Protein AF-A0A6F8XJU5-F1 (afdb_monomer_lite)

pLDDT: mean 92.65, std 9.68, range [49.44, 98.75]

InterPro domains:
  IPR029032 AhpD-like [SSF69118] (33-139)

Foldseek 3Di:
DPDPVVVDDDDQQPCLVVFDFFQQDPLLVVQVVDPSSSSVNRRLLVQLVVLCVVQADPVLVVLLLVVLVPDDLDAPDPDCVVQVVSLVPPDPLRSLLSSLLNCLQHPVVPDDPVSVVSSVVSVDDPSSSVSSSSNSNVSNVSSVSSVPDDD

Secondary structure (DSSP, 8-state):
---GGGSS-PPTTTTGGGS---PPPGGGGGGTT-HHHHHHHHHHHHHHHHHHHHHS-HHHHHHHHHHHHH-SS----S-SHHHHHHHTTS-GGGHHHHHHHHHHHH-GGG--HHHHHHHHHTT--HHHHHHHHHHHHHHHHHHHHGGGS--

Structure (mmCIF, N/CA/C/O backbone):
data_AF-A0A6F8XJU5-F1
#
_entry.id   AF-A0A6F8XJU5-F1
#
loop_
_atom_site.group_PDB
_atom_site.id
_atom_site.type_symbol
_atom_site.label_atom_id
_atom_site.label_alt_id
_atom_site.label_comp_id
_atom_site.label_asym_id
_atom_site.label_entity_id
_atom_site.label_seq_id
_atom_site.pdbx_PDB_ins_code
_atom_site.Cartn_x
_atom_site.Cartn_y
_atom_site.Cartn_z
_atom_site.occupancy
_atom_site.B_iso_or_equiv
_atom_site.auth_seq_id
_atom_site.auth_comp_id
_atom_site.auth_asym_id
_atom_site.auth_atom_id
_atom_site.pdbx_PDB_model_num
ATOM 1 N N . MET A 1 1 ? 14.900 32.629 -15.079 1.00 49.44 1 MET A N 1
ATOM 2 C CA . MET A 1 1 ? 15.929 31.837 -15.787 1.00 49.44 1 MET A CA 1
ATOM 3 C C . MET A 1 1 ? 15.721 30.374 -15.425 1.00 49.44 1 MET A C 1
ATOM 5 O O . MET A 1 1 ? 15.699 30.071 -14.241 1.00 49.44 1 MET A O 1
ATOM 9 N N . LEU A 1 2 ? 15.490 29.490 -16.398 1.00 53.38 2 LEU A N 1
ATOM 10 C CA . LEU A 1 2 ? 15.387 28.044 -16.153 1.00 53.38 2 LEU A CA 1
ATOM 11 C C . LEU A 1 2 ? 16.784 27.514 -15.777 1.00 53.38 2 LEU A C 1
ATOM 13 O O . LEU A 1 2 ? 17.733 27.713 -16.534 1.00 53.38 2 LEU A O 1
ATOM 17 N N . SER A 1 3 ? 16.906 26.925 -14.582 1.00 62.03 3 SER A N 1
ATOM 18 C CA . SER A 1 3 ? 18.157 26.426 -13.987 1.00 62.03 3 SER A CA 1
ATOM 19 C C . SER A 1 3 ? 18.911 25.463 -14.920 1.00 62.03 3 SER A C 1
ATOM 21 O O . SER A 1 3 ? 18.290 24.653 -15.610 1.00 62.03 3 SER A O 1
ATOM 23 N N . ALA A 1 4 ? 20.250 25.502 -14.893 1.00 60.34 4 ALA A N 1
ATOM 24 C CA . ALA A 1 4 ? 21.143 24.585 -15.614 1.00 60.34 4 ALA A CA 1
ATOM 25 C C . ALA A 1 4 ? 20.811 23.095 -15.382 1.00 60.34 4 ALA A C 1
ATOM 27 O O . ALA A 1 4 ? 21.054 22.267 -16.258 1.00 60.34 4 ALA A O 1
ATOM 28 N N . SER A 1 5 ? 20.161 22.768 -14.259 1.00 60.12 5 SER A N 1
ATOM 29 C CA . SER A 1 5 ? 19.670 21.426 -13.924 1.00 60.12 5 SER A CA 1
ATOM 30 C C . SER A 1 5 ? 18.683 20.838 -14.942 1.00 60.12 5 SER A C 1
ATOM 32 O O . SER A 1 5 ? 18.560 19.619 -15.012 1.00 60.12 5 SER A O 1
ATOM 34 N N . LEU A 1 6 ? 17.995 21.674 -15.730 1.00 58.53 6 LEU A N 1
ATOM 35 C CA . LEU A 1 6 ? 17.026 21.243 -16.749 1.00 58.53 6 LEU A CA 1
ATOM 36 C C . LEU A 1 6 ? 17.668 20.870 -18.095 1.00 58.53 6 LEU A C 1
ATOM 38 O O . LEU A 1 6 ? 16.983 20.344 -18.965 1.00 58.53 6 LEU A O 1
ATOM 42 N N . ARG A 1 7 ? 18.963 21.155 -18.285 1.00 61.62 7 ARG A N 1
ATOM 43 C CA . ARG A 1 7 ? 19.709 20.834 -19.519 1.00 61.62 7 ARG A CA 1
ATOM 44 C C . ARG A 1 7 ? 20.592 19.596 -19.381 1.00 61.62 7 ARG A C 1
ATOM 46 O O . ARG A 1 7 ? 21.201 19.167 -20.354 1.00 61.62 7 ARG A O 1
ATOM 53 N N . GLU A 1 8 ? 20.691 19.047 -18.177 1.00 73.31 8 GLU A N 1
ATOM 54 C CA . GLU A 1 8 ? 21.538 17.897 -17.893 1.00 73.31 8 GLU A CA 1
ATOM 55 C C . GLU A 1 8 ? 20.803 16.613 -18.294 1.00 73.31 8 GLU A C 1
ATOM 57 O O . GLU A 1 8 ? 19.784 16.262 -17.695 1.00 73.31 8 GLU A O 1
ATOM 62 N N . ILE A 1 9 ? 21.312 15.916 -19.315 1.00 71.75 9 ILE A N 1
ATOM 63 C CA . ILE A 1 9 ? 20.806 14.598 -19.709 1.00 71.75 9 ILE A CA 1
ATOM 64 C C . ILE A 1 9 ? 21.002 13.657 -18.517 1.00 71.75 9 ILE A C 1
ATOM 66 O O . ILE A 1 9 ? 22.123 13.408 -18.076 1.00 71.75 9 ILE A O 1
ATOM 70 N N . ARG A 1 10 ? 19.900 13.158 -17.954 1.00 79.44 10 ARG A N 1
ATOM 71 C CA . ARG A 1 10 ? 19.932 12.193 -16.853 1.00 79.44 10 ARG A CA 1
ATOM 72 C C . ARG A 1 10 ? 19.965 10.793 -17.438 1.00 79.44 10 ARG A C 1
ATOM 74 O O . ARG A 1 10 ? 19.017 10.384 -18.101 1.00 79.44 10 ARG A O 1
ATOM 81 N N . GLU A 1 11 ? 21.041 10.061 -17.172 1.00 88.50 11 GLU A N 1
ATOM 82 C CA . GLU A 1 11 ? 21.105 8.643 -17.517 1.00 88.50 11 GLU A CA 1
ATOM 83 C C . GLU A 1 11 ? 19.968 7.873 -16.815 1.00 88.50 11 GLU A C 1
ATOM 85 O O . GLU A 1 11 ? 19.771 8.037 -15.601 1.00 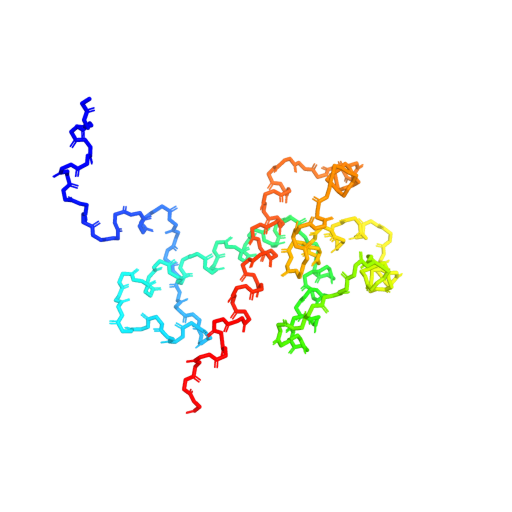88.50 11 GLU A O 1
ATOM 90 N N . PRO A 1 12 ? 19.199 7.044 -17.545 1.00 91.56 12 PRO A N 1
ATOM 91 C CA . PRO A 1 12 ? 18.200 6.177 -16.939 1.00 91.56 12 PRO A CA 1
ATOM 92 C C . PRO A 1 12 ? 18.829 5.253 -15.891 1.00 91.56 12 PRO A C 1
ATOM 94 O O . PRO A 1 12 ? 19.877 4.657 -16.114 1.00 91.56 12 PRO A O 1
ATOM 97 N N . GLY A 1 13 ? 18.175 5.109 -14.738 1.00 93.56 13 GLY A N 1
ATOM 98 C CA . GLY A 1 13 ? 18.588 4.149 -13.711 1.00 93.56 13 GLY A CA 1
ATOM 99 C C . GLY A 1 13 ? 19.631 4.646 -12.706 1.00 93.56 13 GLY A C 1
ATOM 100 O O . GLY A 1 13 ? 20.041 3.877 -11.843 1.00 93.56 13 GLY A O 1
ATOM 101 N N . ARG A 1 14 ? 20.009 5.931 -12.725 1.00 93.56 14 ARG A N 1
ATOM 102 C CA . ARG A 1 14 ? 20.937 6.513 -11.730 1.00 93.56 14 ARG A CA 1
ATOM 103 C C . ARG A 1 14 ? 20.518 6.328 -10.266 1.00 93.56 14 ARG A C 1
ATOM 105 O O . ARG A 1 14 ? 21.374 6.363 -9.390 1.00 93.56 14 ARG A O 1
ATOM 112 N N . SER A 1 15 ? 19.225 6.162 -9.993 1.00 93.75 15 SER A N 1
ATOM 113 C CA . SER A 1 15 ? 18.687 5.930 -8.648 1.00 93.75 15 SER A CA 1
ATOM 114 C C . SER A 1 15 ? 18.600 4.455 -8.254 1.00 93.75 15 SER A C 1
ATOM 116 O O . SER A 1 15 ? 18.323 4.177 -7.092 1.00 93.75 15 SER A O 1
ATOM 118 N N . LEU A 1 16 ? 18.838 3.506 -9.170 1.00 95.62 16 LEU A N 1
ATOM 119 C CA . LEU A 1 16 ? 18.735 2.073 -8.869 1.00 95.62 16 LEU A CA 1
ATOM 120 C C . LEU A 1 16 ? 19.597 1.645 -7.669 1.00 95.62 16 LEU A C 1
ATOM 122 O O . LEU A 1 16 ? 19.071 0.918 -6.829 1.00 95.62 16 LEU A O 1
ATOM 126 N N . PRO A 1 17 ? 20.852 2.122 -7.511 1.00 95.50 17 PRO A N 1
ATOM 127 C CA . PRO A 1 17 ? 21.691 1.725 -6.379 1.00 95.50 17 PRO A CA 1
ATOM 128 C C . PRO A 1 17 ? 21.222 2.253 -5.013 1.00 95.50 17 PRO A C 1
ATOM 130 O O . PRO A 1 17 ? 21.800 1.875 -4.000 1.00 95.50 17 PRO A O 1
ATOM 133 N N . LEU A 1 18 ? 20.207 3.131 -4.957 1.00 96.00 18 LEU A N 1
ATOM 134 C CA . LEU A 1 18 ? 19.642 3.616 -3.689 1.00 96.00 18 LEU A CA 1
ATOM 135 C C . LEU A 1 18 ? 18.822 2.544 -2.963 1.00 96.00 18 LEU A C 1
ATOM 137 O O . LEU A 1 18 ? 18.564 2.684 -1.770 1.00 96.00 18 LEU A O 1
ATOM 141 N N . LEU A 1 19 ? 18.400 1.496 -3.674 1.00 97.12 19 LEU A N 1
ATOM 142 C CA . LEU A 1 19 ? 17.669 0.363 -3.118 1.00 97.12 19 LEU A CA 1
ATOM 143 C C . LEU A 1 19 ? 18.414 -0.945 -3.421 1.00 97.12 19 LEU A C 1
ATOM 145 O O . LEU A 1 19 ? 19.007 -1.057 -4.497 1.00 97.12 19 LEU A O 1
ATOM 149 N N . PRO A 1 20 ? 18.364 -1.949 -2.527 1.00 97.06 20 PRO A N 1
ATOM 150 C CA . PRO A 1 20 ? 18.968 -3.256 -2.775 1.00 97.06 20 PRO A CA 1
ATOM 151 C C . PRO A 1 20 ? 18.398 -3.932 -4.023 1.00 97.06 20 PRO A C 1
ATOM 153 O O . PRO A 1 20 ? 17.215 -3.777 -4.316 1.00 97.06 20 PRO A O 1
ATOM 156 N N . ASP A 1 21 ? 19.227 -4.705 -4.725 1.00 97.44 21 ASP A N 1
ATOM 157 C CA . ASP A 1 21 ? 18.802 -5.566 -5.833 1.00 97.44 21 ASP A CA 1
ATOM 158 C C . ASP A 1 21 ? 17.709 -6.547 -5.384 1.00 97.44 21 ASP A C 1
ATOM 160 O O . ASP A 1 21 ? 17.788 -7.134 -4.304 1.00 97.44 21 ASP A O 1
ATOM 164 N N . ALA A 1 22 ? 16.703 -6.749 -6.235 1.00 97.50 22 ALA A N 1
ATOM 165 C CA . ALA A 1 22 ? 15.591 -7.656 -5.979 1.00 97.50 22 ALA A CA 1
ATOM 166 C C . ALA A 1 22 ? 15.098 -8.298 -7.289 1.00 97.50 22 ALA A C 1
ATOM 168 O O . ALA A 1 22 ? 15.226 -7.683 -8.354 1.00 97.50 22 ALA A O 1
ATOM 169 N N . PRO A 1 23 ? 14.534 -9.518 -7.239 1.00 96.44 23 PRO A N 1
ATOM 170 C CA . PRO A 1 23 ? 13.926 -10.151 -8.404 1.00 96.44 23 PRO A CA 1
ATOM 171 C C . PRO A 1 23 ? 12.608 -9.463 -8.783 1.00 96.44 23 PRO A C 1
ATOM 173 O O . PRO A 1 23 ? 11.844 -9.040 -7.914 1.00 96.44 23 PRO A O 1
ATOM 176 N N . LEU A 1 24 ? 12.319 -9.382 -10.085 1.00 94.62 24 LEU A N 1
ATOM 177 C CA . LEU A 1 24 ? 11.037 -8.869 -10.568 1.00 94.62 24 LEU A CA 1
ATOM 178 C C . LEU A 1 24 ? 9.921 -9.869 -10.218 1.00 94.62 24 LEU A C 1
ATOM 180 O O . LEU A 1 24 ? 10.017 -11.034 -10.613 1.00 94.62 24 LEU A O 1
ATOM 184 N N . PRO A 1 25 ? 8.870 -9.452 -9.494 1.00 92.88 25 PRO A N 1
ATOM 185 C CA . PRO A 1 25 ? 7.774 -10.346 -9.164 1.00 92.88 25 PRO A CA 1
ATOM 186 C C . PRO A 1 25 ? 6.903 -10.641 -10.400 1.00 92.88 25 PRO A C 1
ATOM 188 O O . PRO A 1 25 ? 6.825 -9.806 -11.306 1.00 92.88 25 PRO A O 1
ATOM 191 N N . PRO A 1 26 ? 6.226 -11.807 -10.453 1.00 90.50 26 PRO A N 1
ATOM 192 C CA . PRO A 1 26 ? 5.467 -12.229 -11.636 1.00 90.50 26 PRO A CA 1
ATOM 193 C C . PRO A 1 26 ? 4.388 -11.232 -12.066 1.00 90.50 26 PRO A C 1
ATOM 195 O O . PRO A 1 26 ? 4.150 -11.033 -13.256 1.00 90.50 26 PRO A O 1
ATOM 198 N N . ASP A 1 27 ? 3.767 -10.560 -11.099 1.00 90.38 27 ASP A N 1
ATOM 199 C CA . ASP A 1 27 ? 2.706 -9.587 -11.340 1.00 90.38 27 ASP A CA 1
ATOM 200 C C . ASP A 1 27 ? 3.195 -8.209 -11.811 1.00 90.38 27 ASP A C 1
ATOM 202 O O . ASP A 1 27 ? 2.395 -7.335 -12.148 1.00 90.38 27 ASP A O 1
ATOM 206 N N . ALA A 1 28 ? 4.512 -8.041 -11.924 1.00 92.81 28 ALA A N 1
ATOM 207 C CA . ALA A 1 28 ? 5.161 -6.911 -12.568 1.00 92.81 28 ALA A CA 1
ATOM 208 C C . ALA A 1 28 ? 5.719 -7.261 -13.963 1.00 92.81 28 ALA A C 1
ATOM 210 O O . ALA A 1 28 ? 6.548 -6.524 -14.498 1.00 92.81 28 ALA A O 1
ATOM 211 N N . GLY A 1 29 ? 5.264 -8.362 -14.580 1.00 90.75 29 GLY A N 1
ATOM 212 C CA . GLY A 1 29 ? 5.723 -8.818 -15.900 1.00 90.75 29 GLY A CA 1
ATOM 213 C C . GLY A 1 29 ? 5.588 -7.777 -17.022 1.00 90.75 29 GLY A C 1
ATOM 214 O O . GLY A 1 29 ? 6.385 -7.767 -17.959 1.00 90.75 29 GLY A O 1
ATOM 215 N N . TRP A 1 30 ? 4.659 -6.829 -16.886 1.00 91.00 30 TRP A N 1
ATOM 216 C CA . TRP A 1 30 ? 4.509 -5.688 -17.796 1.00 91.00 30 TRP A CA 1
ATOM 217 C C . TRP A 1 30 ? 5.781 -4.820 -17.908 1.00 91.00 30 TRP A C 1
ATOM 219 O O . TRP A 1 30 ? 5.983 -4.155 -18.922 1.00 91.00 30 TRP A O 1
ATOM 229 N N . ALA A 1 31 ? 6.665 -4.834 -16.902 1.00 92.94 31 ALA A N 1
ATOM 230 C CA . ALA A 1 31 ? 7.883 -4.023 -16.872 1.00 92.94 31 ALA A CA 1
ATOM 231 C C . ALA A 1 31 ? 9.063 -4.635 -17.653 1.00 92.94 31 ALA A C 1
ATOM 233 O O . ALA A 1 31 ? 10.038 -3.934 -17.927 1.00 92.94 31 ALA A O 1
ATOM 234 N N . VAL A 1 32 ? 8.996 -5.920 -18.033 1.00 91.88 32 VAL A N 1
ATOM 235 C CA . VAL A 1 32 ? 10.126 -6.676 -18.622 1.00 91.88 32 VAL A CA 1
ATOM 236 C C . VAL A 1 32 ? 10.659 -6.046 -19.913 1.00 91.88 32 VAL A C 1
ATOM 238 O O . VAL A 1 32 ? 11.852 -6.138 -20.194 1.00 91.88 32 VAL A O 1
ATOM 241 N N . GLY A 1 33 ? 9.807 -5.352 -20.674 1.00 93.12 33 GLY A N 1
ATOM 242 C CA . GLY A 1 33 ? 10.197 -4.680 -21.918 1.00 93.12 33 GLY A CA 1
ATOM 243 C C . GLY A 1 33 ? 11.219 -3.547 -21.750 1.00 93.12 33 GLY A C 1
ATOM 244 O O . GLY A 1 33 ? 11.777 -3.089 -22.745 1.00 93.12 33 GLY A O 1
ATOM 245 N N . ASN A 1 34 ? 11.489 -3.088 -20.521 1.00 95.31 34 ASN A N 1
ATOM 246 C CA . ASN A 1 34 ? 12.516 -2.088 -20.239 1.00 95.31 34 ASN A CA 1
ATOM 247 C C . ASN A 1 34 ? 13.337 -2.479 -18.991 1.00 95.31 34 ASN A C 1
ATOM 249 O O . ASN A 1 34 ? 12.801 -2.457 -17.882 1.00 95.31 34 ASN A O 1
ATOM 253 N N . PRO A 1 35 ? 14.648 -2.767 -19.120 1.00 95.38 35 PRO A N 1
ATOM 254 C CA . PRO A 1 35 ? 15.459 -3.279 -18.012 1.00 95.38 35 PRO A CA 1
ATOM 255 C C . PRO A 1 35 ? 15.613 -2.281 -16.856 1.00 95.38 35 PRO A C 1
ATOM 257 O O . PRO A 1 35 ? 15.661 -2.683 -15.693 1.00 95.38 35 PRO A O 1
ATOM 260 N N . THR A 1 36 ? 15.654 -0.977 -17.144 1.00 96.62 36 THR A N 1
ATOM 261 C CA . THR A 1 36 ? 15.717 0.058 -16.106 1.00 96.62 36 THR A CA 1
ATOM 262 C C . THR A 1 36 ? 14.415 0.116 -15.314 1.00 96.62 36 THR A C 1
A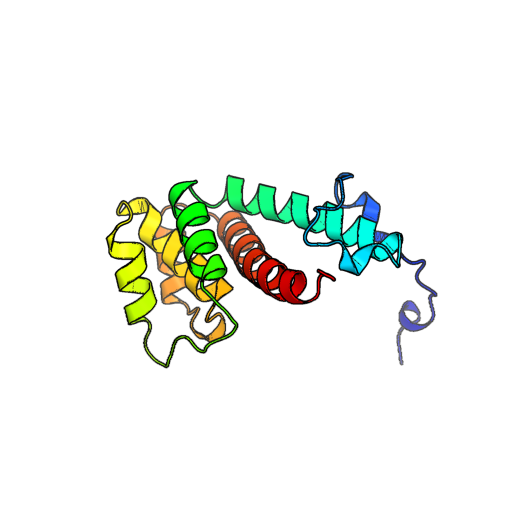TOM 264 O O . THR A 1 36 ? 14.457 0.193 -14.087 1.00 96.62 36 THR A O 1
ATOM 267 N N . VAL A 1 37 ? 13.267 0.045 -15.996 1.00 95.44 37 VAL A N 1
ATOM 268 C CA . VAL A 1 37 ? 11.949 0.026 -15.343 1.00 95.44 37 VAL A CA 1
ATOM 269 C C . VAL A 1 37 ? 11.772 -1.262 -14.545 1.00 95.44 37 VAL A C 1
ATOM 271 O O . VAL A 1 37 ? 11.421 -1.184 -13.375 1.00 95.44 37 VAL A O 1
ATOM 274 N N . ALA A 1 38 ? 12.091 -2.425 -15.119 1.00 95.75 38 ALA A N 1
ATOM 275 C CA . ALA A 1 38 ? 12.033 -3.707 -14.420 1.00 95.75 38 ALA A CA 1
ATOM 276 C C . ALA A 1 38 ? 12.883 -3.702 -13.139 1.00 95.75 38 ALA A C 1
ATOM 278 O O . ALA A 1 38 ? 12.399 -4.093 -12.080 1.00 95.75 38 ALA A O 1
ATOM 279 N N . SER A 1 39 ? 14.120 -3.195 -13.206 1.00 97.12 39 SER A N 1
ATOM 280 C CA . SER A 1 39 ? 14.991 -3.085 -12.030 1.00 97.12 39 SER A CA 1
ATOM 281 C C . SER A 1 39 ? 14.422 -2.117 -10.989 1.00 97.12 39 SER A C 1
ATOM 283 O O . SER A 1 39 ? 14.360 -2.457 -9.813 1.00 97.12 39 SER A O 1
ATOM 285 N N . ALA A 1 40 ? 13.942 -0.937 -11.396 1.00 96.44 40 ALA A N 1
ATOM 286 C CA . ALA A 1 40 ? 13.352 0.024 -10.463 1.00 96.44 40 ALA A CA 1
ATOM 287 C C . ALA A 1 40 ? 12.118 -0.562 -9.763 1.00 96.44 40 ALA A C 1
ATOM 289 O O . ALA A 1 40 ? 12.020 -0.514 -8.540 1.00 96.44 40 ALA A O 1
ATOM 290 N N . VAL A 1 41 ? 11.221 -1.173 -10.537 1.00 95.31 41 VAL A N 1
ATOM 291 C CA . VAL A 1 41 ? 10.005 -1.821 -10.047 1.00 95.31 41 VAL A CA 1
ATOM 292 C C . VAL A 1 41 ? 10.354 -2.938 -9.066 1.00 95.31 41 VAL A C 1
ATOM 294 O O . VAL A 1 41 ? 9.891 -2.893 -7.933 1.00 95.31 41 VAL A O 1
ATOM 297 N N . ALA A 1 42 ? 11.223 -3.882 -9.429 1.00 96.88 42 ALA A N 1
ATOM 298 C CA . ALA A 1 42 ? 11.606 -4.986 -8.548 1.00 96.88 42 ALA A CA 1
ATOM 299 C C . ALA A 1 42 ? 12.130 -4.503 -7.183 1.00 96.88 42 ALA A C 1
ATOM 301 O O . ALA A 1 42 ? 11.678 -4.962 -6.131 1.00 96.88 42 ALA A O 1
ATOM 302 N N . ARG A 1 43 ? 13.036 -3.518 -7.196 1.00 98.06 43 ARG A N 1
ATOM 303 C CA . ARG A 1 43 ? 13.623 -2.939 -5.979 1.00 98.06 43 ARG A CA 1
ATOM 304 C C . ARG A 1 43 ? 12.589 -2.192 -5.140 1.00 98.06 43 ARG A C 1
ATOM 306 O O . ARG A 1 43 ? 12.567 -2.338 -3.921 1.00 98.06 43 ARG A O 1
ATOM 313 N N . SER A 1 44 ? 11.708 -1.421 -5.778 1.00 96.62 44 SER A N 1
ATOM 314 C CA . SER A 1 44 ? 10.621 -0.718 -5.091 1.00 96.62 44 SER A CA 1
ATOM 315 C C . SER A 1 44 ? 9.613 -1.683 -4.466 1.00 96.62 44 SER A C 1
ATOM 317 O O . SER A 1 44 ? 9.236 -1.473 -3.318 1.00 96.62 44 SER A O 1
ATOM 319 N N . TYR A 1 45 ? 9.228 -2.765 -5.1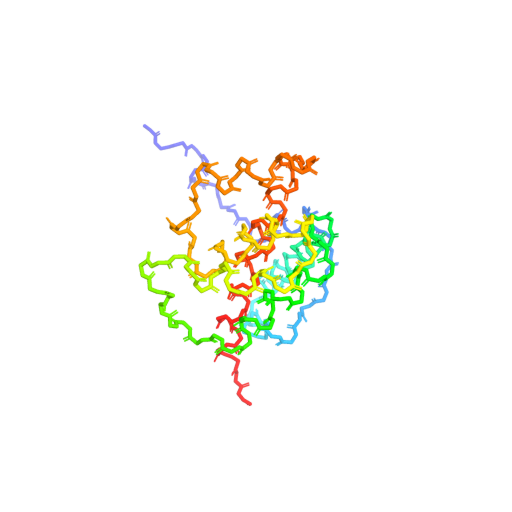58 1.00 96.25 45 TYR A N 1
ATOM 320 C CA . TYR A 1 45 ? 8.344 -3.802 -4.602 1.00 96.25 45 TYR A CA 1
ATOM 321 C C . TYR A 1 45 ? 8.926 -4.370 -3.304 1.00 96.25 45 TYR A C 1
ATOM 323 O O . TYR A 1 45 ? 8.246 -4.384 -2.280 1.00 96.25 45 TYR A O 1
ATOM 331 N N . ALA A 1 46 ? 10.198 -4.777 -3.327 1.00 97.81 46 ALA A N 1
ATOM 332 C CA . ALA A 1 46 ? 10.871 -5.312 -2.147 1.00 97.81 46 ALA A CA 1
ATOM 333 C C . ALA A 1 46 ? 10.964 -4.282 -1.006 1.00 97.81 46 ALA A C 1
ATOM 335 O O . ALA A 1 46 ? 10.711 -4.613 0.152 1.00 97.81 46 ALA A O 1
ATOM 336 N N . ALA A 1 47 ? 11.285 -3.024 -1.326 1.00 98.12 47 ALA A N 1
ATOM 337 C CA . ALA A 1 47 ? 11.401 -1.959 -0.334 1.00 98.12 47 ALA A CA 1
ATOM 338 C C . ALA A 1 47 ? 10.065 -1.649 0.357 1.00 98.12 47 ALA A C 1
ATOM 340 O O . ALA A 1 47 ? 10.029 -1.509 1.582 1.00 98.12 47 ALA A O 1
ATOM 341 N N . PHE A 1 48 ? 8.969 -1.570 -0.404 1.00 98.06 48 PHE A N 1
ATOM 342 C CA . PHE A 1 48 ? 7.646 -1.321 0.160 1.00 98.06 48 PHE A CA 1
ATOM 343 C C . PHE A 1 48 ? 7.141 -2.511 0.968 1.00 98.06 48 PHE A C 1
ATOM 345 O O . PHE A 1 48 ? 6.601 -2.299 2.047 1.00 98.06 48 PHE A O 1
ATOM 352 N N . GLU A 1 49 ? 7.369 -3.749 0.524 1.00 97.94 49 GLU A N 1
ATOM 353 C CA . GLU A 1 49 ? 7.022 -4.932 1.323 1.00 97.94 49 GLU A CA 1
ATOM 354 C C . GLU A 1 49 ? 7.740 -4.946 2.677 1.00 97.94 49 GLU A C 1
ATOM 356 O O . GLU A 1 49 ? 7.096 -5.114 3.715 1.00 97.94 49 GLU A O 1
ATOM 361 N N . ALA A 1 50 ? 9.041 -4.643 2.693 1.00 98.12 50 ALA A N 1
ATOM 362 C CA . ALA A 1 50 ? 9.792 -4.495 3.936 1.00 98.12 50 ALA A CA 1
ATOM 363 C C . ALA A 1 50 ? 9.273 -3.333 4.807 1.00 98.12 50 ALA A C 1
ATOM 365 O O . ALA A 1 50 ? 9.313 -3.420 6.031 1.00 98.12 50 ALA A O 1
ATOM 366 N N . ALA A 1 51 ? 8.789 -2.240 4.204 1.00 98.25 51 ALA A N 1
ATOM 367 C CA . ALA A 1 51 ? 8.161 -1.133 4.929 1.00 98.25 51 ALA A CA 1
ATOM 368 C C . ALA A 1 51 ? 6.869 -1.570 5.629 1.00 98.25 51 ALA A C 1
ATOM 370 O O . ALA A 1 51 ? 6.696 -1.328 6.824 1.00 98.25 51 ALA A O 1
ATOM 371 N N . GLY A 1 52 ? 6.011 -2.310 4.925 1.00 98.31 52 GLY A N 1
ATOM 372 C CA . GLY A 1 52 ? 4.815 -2.898 5.517 1.00 98.31 52 GLY A CA 1
ATOM 373 C C . GLY A 1 52 ? 5.142 -3.832 6.682 1.00 98.31 52 GLY A C 1
ATOM 374 O O . GLY A 1 52 ? 4.459 -3.797 7.698 1.00 98.31 52 GLY A O 1
ATOM 375 N N . GLU A 1 53 ? 6.191 -4.650 6.565 1.00 98.25 53 GLU A N 1
ATOM 376 C CA . GLU A 1 53 ? 6.631 -5.556 7.636 1.00 98.25 53 GLU A CA 1
ATOM 377 C C . GLU A 1 53 ? 7.110 -4.843 8.899 1.00 98.25 53 GLU A C 1
ATOM 379 O O . GLU A 1 53 ? 6.898 -5.358 9.996 1.00 98.25 53 GLU A O 1
ATOM 384 N N . ARG A 1 54 ? 7.732 -3.669 8.757 1.00 97.44 54 ARG A N 1
ATOM 385 C CA . ARG A 1 54 ? 8.158 -2.851 9.899 1.00 97.44 54 ARG A CA 1
ATOM 386 C C . ARG A 1 54 ? 6.984 -2.150 10.575 1.00 97.44 54 ARG A C 1
ATOM 388 O O . ARG A 1 54 ? 6.926 -2.124 11.800 1.00 97.44 54 ARG A O 1
ATOM 395 N N . ALA A 1 55 ? 6.072 -1.583 9.786 1.00 97.88 55 ALA A N 1
ATOM 396 C CA . ALA A 1 55 ? 5.041 -0.683 10.298 1.00 97.88 55 ALA A CA 1
ATOM 397 C C . ALA A 1 55 ? 3.728 -1.376 10.690 1.00 97.88 55 ALA A C 1
ATOM 399 O O . ALA A 1 55 ? 2.981 -0.839 11.508 1.00 97.88 55 ALA A O 1
ATOM 400 N N . LEU A 1 56 ? 3.413 -2.533 10.099 1.00 98.12 56 LEU A N 1
ATOM 401 C CA . LEU A 1 56 ? 2.093 -3.158 10.193 1.00 98.12 56 LEU A CA 1
ATOM 402 C C . LEU A 1 56 ? 2.186 -4.622 10.628 1.00 98.12 56 LEU A C 1
ATOM 404 O O . LEU A 1 56 ? 2.981 -5.412 10.108 1.00 98.12 56 LEU A O 1
ATOM 408 N N . SER A 1 57 ? 1.288 -5.022 11.529 1.00 97.88 57 SER A N 1
ATOM 409 C CA . SER A 1 57 ? 1.183 -6.421 11.934 1.00 97.88 57 SER A CA 1
ATOM 410 C C . SER A 1 57 ? 0.783 -7.321 10.749 1.00 97.88 57 SER A C 1
ATOM 412 O O . SER A 1 57 ? 0.171 -6.863 9.772 1.00 97.88 57 SER A O 1
ATOM 414 N N . PRO A 1 58 ? 1.099 -8.630 10.796 1.00 98.25 58 PRO A N 1
ATOM 415 C CA . PRO A 1 58 ? 0.684 -9.568 9.754 1.00 98.25 58 PRO A CA 1
ATOM 416 C C . PRO A 1 58 ? -0.834 -9.584 9.518 1.00 98.25 58 PRO A C 1
ATOM 418 O O . PRO A 1 58 ? -1.262 -9.713 8.372 1.00 98.25 58 PRO A O 1
ATOM 421 N N . ALA A 1 59 ? -1.638 -9.407 10.575 1.00 98.25 59 ALA A N 1
ATOM 422 C CA . ALA A 1 59 ? -3.097 -9.387 10.490 1.00 98.25 59 ALA A CA 1
ATOM 423 C C . ALA A 1 59 ? -3.607 -8.186 9.678 1.00 98.25 59 ALA A C 1
ATOM 425 O O . ALA A 1 59 ? -4.440 -8.352 8.787 1.00 98.25 59 ALA A O 1
ATOM 426 N N . VAL A 1 60 ? -3.044 -6.996 9.913 1.00 98.50 60 VAL A N 1
ATOM 427 C CA . VAL A 1 60 ? -3.372 -5.790 9.139 1.00 98.50 60 VAL A CA 1
ATOM 428 C C . VAL A 1 60 ? -3.004 -5.967 7.667 1.00 98.50 60 VAL A C 1
ATOM 430 O O . VAL A 1 60 ? -3.821 -5.703 6.782 1.00 98.50 60 VAL A O 1
ATOM 433 N N . ARG A 1 61 ? -1.792 -6.465 7.385 1.00 98.62 61 ARG A N 1
ATOM 434 C CA . ARG A 1 61 ? -1.343 -6.680 6.001 1.00 98.62 61 ARG A CA 1
ATOM 435 C C . ARG A 1 61 ? -2.202 -7.708 5.264 1.00 98.62 61 ARG A C 1
ATOM 437 O O . ARG A 1 61 ? -2.489 -7.527 4.081 1.00 98.62 61 ARG A O 1
ATOM 444 N N . ALA A 1 62 ? -2.620 -8.773 5.947 1.00 98.19 62 ALA A N 1
ATOM 445 C CA . ALA A 1 62 ? -3.513 -9.782 5.385 1.00 98.19 62 ALA A CA 1
ATOM 446 C C . ALA A 1 62 ? -4.894 -9.199 5.048 1.00 98.19 62 ALA A C 1
ATOM 448 O O . ALA A 1 62 ? -5.378 -9.416 3.939 1.00 98.19 62 ALA A O 1
ATOM 449 N N . LEU A 1 63 ? -5.484 -8.404 5.951 1.00 98.31 63 LEU A N 1
ATOM 450 C CA . LEU A 1 63 ? -6.785 -7.765 5.734 1.00 98.31 63 LEU A CA 1
ATOM 451 C C . LEU A 1 63 ? -6.787 -6.864 4.490 1.00 98.31 63 LEU A C 1
ATOM 453 O O . LEU A 1 63 ? -7.682 -6.960 3.651 1.00 98.31 63 LEU A O 1
ATOM 457 N N . VAL A 1 64 ? -5.768 -6.011 4.343 1.00 98.31 64 VAL A N 1
ATOM 458 C CA . VAL A 1 64 ? -5.655 -5.099 3.192 1.00 98.31 64 VAL A CA 1
ATOM 459 C C . VAL A 1 64 ? -5.522 -5.877 1.881 1.00 98.31 64 VAL A C 1
ATOM 461 O O . VAL A 1 64 ? -6.225 -5.572 0.918 1.00 98.31 64 VAL A O 1
ATOM 464 N N . ARG A 1 65 ? -4.676 -6.916 1.843 1.00 97.88 65 ARG A N 1
ATOM 4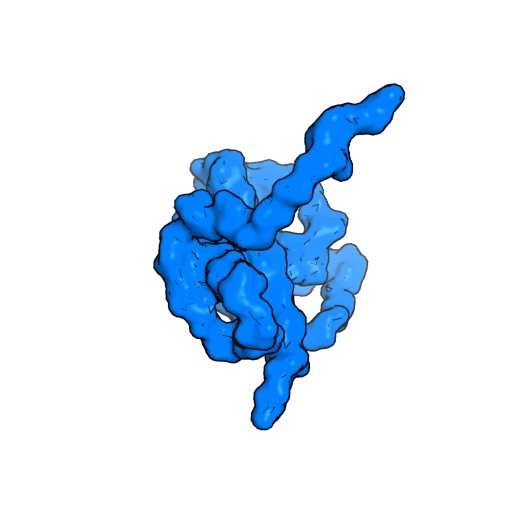65 C CA . ARG A 1 65 ? -4.532 -7.780 0.659 1.00 97.88 65 ARG A CA 1
ATOM 466 C C . ARG A 1 65 ? -5.839 -8.478 0.303 1.00 97.88 65 ARG A C 1
ATOM 468 O O . ARG A 1 65 ? -6.281 -8.376 -0.835 1.00 97.88 65 ARG A O 1
ATOM 475 N N . GLN A 1 66 ? -6.501 -9.089 1.285 1.00 97.12 66 GLN A N 1
ATOM 476 C CA . GLN A 1 66 ? -7.785 -9.758 1.083 1.00 97.12 66 GLN A CA 1
ATOM 477 C C . GLN A 1 66 ? -8.838 -8.801 0.505 1.00 97.12 66 GLN A C 1
ATOM 479 O O . GLN A 1 66 ? -9.571 -9.165 -0.416 1.00 97.12 66 GLN A O 1
ATOM 484 N N . ARG A 1 67 ? -8.907 -7.560 1.007 1.00 96.75 67 ARG A N 1
ATOM 485 C CA . ARG A 1 67 ? -9.836 -6.558 0.469 1.00 96.75 67 ARG A CA 1
ATOM 486 C C . ARG A 1 67 ? -9.498 -6.175 -0.976 1.00 96.75 67 ARG A C 1
ATOM 488 O O . ARG A 1 67 ? -10.420 -6.012 -1.779 1.00 96.75 67 ARG A O 1
ATOM 495 N N . LEU A 1 68 ? -8.212 -6.044 -1.306 1.00 96.88 68 LEU A N 1
ATOM 496 C CA . LEU A 1 68 ? -7.734 -5.694 -2.649 1.00 96.88 68 LEU A CA 1
ATOM 497 C C . LEU A 1 68 ? -7.894 -6.831 -3.669 1.00 96.88 68 LEU A C 1
ATOM 499 O O . LEU A 1 68 ? -8.148 -6.562 -4.844 1.00 96.88 68 LEU A O 1
ATOM 503 N N . ASP A 1 69 ? -7.812 -8.093 -3.253 1.00 94.75 69 ASP A N 1
ATOM 504 C CA . ASP A 1 69 ? -8.016 -9.242 -4.146 1.00 94.75 69 ASP A CA 1
ATOM 505 C C . ASP A 1 69 ? -9.422 -9.225 -4.770 1.00 94.75 69 ASP A C 1
ATOM 507 O O . ASP A 1 69 ? -9.590 -9.450 -5.980 1.00 94.75 69 ASP A O 1
ATOM 511 N N . GLY A 1 70 ? -10.425 -8.875 -3.957 1.00 90.00 70 GLY A N 1
ATOM 512 C CA . GLY A 1 70 ? -11.817 -8.689 -4.376 1.00 90.00 70 GLY A CA 1
ATOM 513 C C . GLY A 1 70 ? -12.093 -7.371 -5.105 1.00 90.00 70 GLY A C 1
ATOM 514 O O . GLY A 1 70 ? -13.033 -7.306 -5.889 1.00 90.00 70 GLY A O 1
ATOM 515 N N . TRP A 1 71 ? -11.257 -6.351 -4.909 1.00 94.56 71 TRP A N 1
ATOM 516 C CA . TRP A 1 71 ? -11.431 -5.023 -5.502 1.00 94.56 71 TRP A CA 1
ATOM 517 C C . TRP A 1 71 ? -11.125 -5.016 -7.010 1.00 94.56 71 TRP A C 1
ATOM 519 O O . TRP A 1 71 ? -10.233 -5.723 -7.502 1.00 94.56 71 TRP A O 1
ATOM 529 N N . ARG A 1 72 ? -11.897 -4.235 -7.765 1.00 91.62 72 ARG A N 1
ATOM 530 C CA . ARG A 1 72 ? -11.808 -4.040 -9.223 1.00 91.62 72 ARG A CA 1
ATOM 531 C C . ARG A 1 72 ? -11.817 -2.561 -9.619 1.00 91.62 72 ARG A C 1
ATOM 533 O O . ARG A 1 72 ? -12.064 -2.246 -10.778 1.00 91.62 72 ARG A O 1
ATOM 540 N N . GLY A 1 73 ? -11.528 -1.663 -8.680 1.00 91.62 73 GLY A N 1
ATOM 541 C CA . GLY A 1 73 ? -11.572 -0.222 -8.926 1.00 91.62 73 GLY A CA 1
ATOM 542 C C . GLY A 1 73 ? -12.912 0.416 -8.578 1.00 91.62 73 GLY A C 1
ATOM 543 O O . GLY A 1 73 ? -13.102 1.591 -8.872 1.00 91.62 73 GLY A O 1
ATOM 544 N N . GLU A 1 74 ? -13.840 -0.331 -7.971 1.00 92.75 74 GLU A N 1
ATOM 545 C CA . GLU A 1 74 ? -15.102 0.234 -7.510 1.00 92.75 74 GLU A CA 1
ATOM 546 C C . GLU A 1 74 ? -14.879 1.289 -6.415 1.00 92.75 74 GLU A C 1
ATOM 548 O O . GLU A 1 74 ? -13.982 1.148 -5.574 1.00 92.75 74 GLU A O 1
ATOM 553 N N . GLU A 1 75 ? -15.699 2.344 -6.428 1.00 88.56 75 GLU A N 1
ATOM 554 C CA . GLU A 1 75 ? -15.706 3.366 -5.380 1.00 88.56 75 GLU A CA 1
ATOM 555 C C . GLU A 1 75 ? -16.182 2.766 -4.050 1.00 88.56 75 GLU A C 1
ATOM 557 O O . GLU A 1 75 ? -17.097 1.943 -4.008 1.00 88.56 75 GLU A O 1
ATOM 562 N N . THR A 1 76 ? -15.592 3.206 -2.938 1.00 88.56 76 THR A N 1
ATOM 563 C CA . THR A 1 76 ? -15.962 2.746 -1.588 1.00 88.56 76 THR A CA 1
ATOM 564 C C . THR A 1 76 ? -17.165 3.490 -0.994 1.00 88.56 76 THR A C 1
ATOM 566 O O . THR A 1 76 ? -17.636 3.142 0.088 1.00 88.56 76 THR A O 1
ATOM 569 N N . GLY A 1 77 ? -17.689 4.491 -1.709 1.00 87.44 77 GLY A N 1
ATOM 570 C CA . GLY A 1 77 ? -18.779 5.357 -1.266 1.00 87.44 77 GLY A CA 1
ATOM 571 C C . GLY A 1 77 ? -18.312 6.569 -0.451 1.00 87.44 77 GLY A C 1
ATOM 572 O O . GLY A 1 77 ? -17.123 6.815 -0.249 1.00 87.44 77 GLY A O 1
ATOM 573 N N . LEU A 1 78 ? -19.278 7.372 0.007 1.00 84.75 78 LEU A N 1
ATOM 574 C CA . LEU A 1 78 ? -19.007 8.594 0.780 1.00 84.75 78 LEU A CA 1
ATOM 575 C C . LEU A 1 78 ? -18.717 8.315 2.263 1.00 84.75 78 LEU A C 1
ATOM 577 O O . LEU A 1 78 ? -18.046 9.114 2.912 1.00 84.75 78 LEU A O 1
ATOM 581 N N . SER A 1 79 ? -19.221 7.198 2.791 1.00 91.00 79 SER A N 1
ATOM 582 C CA . SER A 1 79 ? -19.053 6.790 4.191 1.00 91.00 79 SER A CA 1
ATOM 583 C C . SER A 1 79 ? -17.760 5.996 4.405 1.00 91.00 79 SER A C 1
ATOM 585 O O . SER A 1 79 ? -17.244 5.366 3.481 1.00 91.00 79 SER A O 1
ATOM 587 N N . ARG A 1 80 ? -17.264 5.993 5.649 1.00 92.38 80 ARG A N 1
ATOM 588 C CA . ARG A 1 80 ? -16.166 5.129 6.119 1.00 92.38 80 ARG A CA 1
ATOM 589 C C . ARG A 1 80 ? -16.650 3.849 6.807 1.00 92.38 80 ARG A C 1
ATOM 591 O O . ARG A 1 80 ? -15.814 3.059 7.229 1.00 92.38 80 ARG A O 1
ATOM 598 N N . GLU A 1 81 ? -17.960 3.621 6.914 1.00 94.81 81 GLU A N 1
ATOM 599 C CA . GLU A 1 81 ? -18.531 2.457 7.620 1.00 94.81 81 GLU A CA 1
ATOM 600 C C . GLU A 1 81 ? -17.960 1.123 7.127 1.00 94.81 81 GLU A C 1
ATOM 602 O O . GLU A 1 81 ? -17.574 0.289 7.939 1.00 94.81 81 GLU A O 1
ATOM 607 N N . TRP A 1 82 ? -17.768 0.970 5.812 1.00 95.00 82 TRP A N 1
ATOM 608 C CA . TRP A 1 82 ? -17.136 -0.219 5.230 1.00 95.00 82 TRP A CA 1
ATOM 609 C C . TRP A 1 82 ? -15.754 -0.522 5.835 1.00 95.00 82 TRP A C 1
ATOM 611 O O . TRP A 1 82 ? -15.355 -1.681 5.923 1.00 95.00 82 TRP A O 1
ATOM 621 N N . CYS A 1 83 ? -14.999 0.512 6.215 1.00 96.75 83 CYS A N 1
ATOM 622 C CA . CYS A 1 83 ? -13.674 0.376 6.804 1.00 96.75 83 CYS A CA 1
ATOM 623 C C . CYS A 1 83 ? -13.798 -0.052 8.268 1.00 96.75 83 CYS A C 1
ATOM 625 O O . CYS A 1 83 ? -13.131 -0.998 8.684 1.00 96.75 83 CYS A O 1
ATOM 627 N N . GLU A 1 84 ? -14.694 0.589 9.024 1.00 96.50 84 GLU A N 1
ATOM 628 C CA . GLU A 1 84 ? -14.946 0.254 10.430 1.00 96.50 84 GLU A CA 1
ATOM 629 C C . GLU A 1 84 ? -15.454 -1.187 10.597 1.00 96.50 84 GLU A C 1
ATOM 631 O O . GLU A 1 84 ? -14.981 -1.908 11.479 1.00 96.50 84 GLU A O 1
ATOM 636 N N . ASP A 1 85 ? -16.327 -1.649 9.700 1.00 96.12 85 ASP A N 1
ATOM 637 C CA . ASP A 1 85 ? -16.829 -3.025 9.691 1.00 96.12 85 ASP A CA 1
ATOM 638 C C . ASP A 1 85 ? -15.705 -4.048 9.464 1.00 96.12 85 ASP A C 1
ATOM 640 O O . ASP A 1 85 ? -15.633 -5.071 10.149 1.00 96.12 85 ASP A O 1
ATOM 644 N N . LEU A 1 86 ? -14.786 -3.766 8.532 1.00 96.31 86 LEU A N 1
ATOM 645 C CA . LEU A 1 86 ? -13.655 -4.651 8.234 1.00 96.31 86 LEU A CA 1
ATOM 646 C C . LEU A 1 86 ? -12.678 -4.756 9.409 1.00 96.31 86 LEU A C 1
ATOM 648 O O . LEU A 1 86 ? -12.191 -5.846 9.717 1.00 96.31 86 LEU A O 1
ATOM 652 N N . ILE A 1 87 ? -12.374 -3.639 10.072 1.00 97.81 87 ILE A N 1
ATOM 653 C CA . ILE A 1 87 ? -11.398 -3.622 11.170 1.00 97.81 87 ILE A CA 1
ATOM 654 C C . ILE A 1 87 ? -11.998 -4.074 12.506 1.00 97.81 87 ILE A C 1
ATOM 656 O O . ILE A 1 87 ? -11.244 -4.381 13.429 1.00 97.81 87 ILE A O 1
ATOM 660 N N . ALA A 1 88 ? -13.326 -4.159 12.635 1.00 96.88 88 ALA A N 1
ATOM 661 C CA . ALA A 1 88 ? -13.985 -4.623 13.856 1.00 96.88 88 ALA A CA 1
ATOM 662 C C . ALA A 1 88 ? -13.557 -6.047 14.259 1.00 96.88 88 ALA A C 1
ATOM 664 O O . ALA A 1 88 ? -13.490 -6.357 15.451 1.00 96.88 88 ALA A O 1
ATOM 665 N N . ALA A 1 89 ? -13.205 -6.892 13.285 1.00 93.31 89 ALA A N 1
ATOM 666 C CA . ALA A 1 89 ? -12.700 -8.245 13.514 1.00 93.31 89 ALA A CA 1
ATOM 667 C C . ALA A 1 89 ? -11.242 -8.291 14.013 1.00 93.31 89 ALA A C 1
ATOM 669 O O . ALA A 1 89 ? -10.791 -9.335 14.488 1.00 93.31 89 ALA A O 1
ATOM 670 N N . LEU A 1 90 ? -10.495 -7.185 13.917 1.00 96.94 90 LEU A N 1
ATOM 671 C CA . LEU A 1 90 ? -9.107 -7.122 14.363 1.00 96.94 90 LEU A CA 1
ATOM 672 C C . LEU A 1 90 ? -8.994 -6.850 15.871 1.00 96.94 90 LEU A C 1
ATOM 674 O O . LEU A 1 90 ? -9.856 -6.170 16.453 1.00 96.94 90 LEU A O 1
ATOM 678 N N . PRO A 1 91 ? -7.894 -7.312 16.502 1.00 95.25 91 PRO A N 1
ATOM 679 C CA . PRO A 1 91 ? -7.514 -6.884 17.838 1.00 95.25 91 PRO A CA 1
ATOM 680 C C . PRO A 1 91 ? -7.454 -5.362 17.929 1.00 95.25 91 PRO A C 1
ATOM 682 O O . PRO A 1 91 ? -7.010 -4.680 17.009 1.00 95.25 91 PRO A O 1
ATOM 685 N N . GLU A 1 92 ? -7.876 -4.829 19.069 1.00 94.50 92 GLU A N 1
ATOM 686 C CA . GLU A 1 92 ? -7.973 -3.388 19.307 1.00 94.50 92 GLU A CA 1
ATOM 687 C C . GLU A 1 92 ? -6.678 -2.595 18.987 1.00 94.50 92 GLU A C 1
ATOM 689 O O . GLU A 1 92 ? -6.797 -1.546 18.346 1.00 94.50 92 GLU A O 1
ATOM 694 N N . PRO A 1 93 ? -5.458 -3.106 19.275 1.00 93.62 93 PRO A N 1
ATOM 695 C CA . PRO A 1 93 ? -4.211 -2.430 18.905 1.00 93.62 93 PRO A CA 1
ATOM 696 C C . PRO A 1 93 ? -3.992 -2.261 17.395 1.00 93.62 93 PRO A C 1
ATOM 698 O O . PRO A 1 93 ? -3.361 -1.294 16.979 1.00 93.62 93 PRO A O 1
ATOM 701 N N . ASP A 1 94 ? -4.528 -3.167 16.574 1.00 97.00 94 ASP A N 1
ATOM 702 C CA . ASP A 1 94 ? -4.311 -3.188 15.123 1.00 97.00 94 ASP A CA 1
ATOM 703 C C . ASP A 1 94 ? -5.275 -2.267 14.360 1.00 97.00 94 ASP A C 1
ATOM 705 O O . ASP A 1 94 ? -5.024 -1.913 13.207 1.00 97.00 94 ASP A O 1
ATOM 709 N N . ARG A 1 95 ? -6.392 -1.863 14.978 1.00 97.44 95 ARG A N 1
ATOM 710 C CA . ARG A 1 95 ? -7.498 -1.193 14.270 1.00 97.44 95 ARG A CA 1
ATOM 711 C C . ARG A 1 95 ? -7.103 0.149 13.664 1.00 97.44 95 ARG A C 1
ATOM 713 O O . ARG A 1 95 ? -7.466 0.426 12.527 1.00 97.44 95 ARG A O 1
ATOM 720 N N . ALA A 1 96 ? -6.330 0.963 14.385 1.00 97.50 96 ALA A N 1
ATOM 721 C CA . ALA A 1 96 ? -5.881 2.264 13.879 1.00 97.50 96 ALA A CA 1
ATOM 722 C C . ALA A 1 96 ? -4.927 2.119 12.679 1.00 97.50 96 ALA A C 1
ATOM 724 O O . ALA A 1 96 ? -5.048 2.840 11.689 1.00 97.50 96 ALA A O 1
ATOM 725 N N . ALA A 1 97 ? -4.020 1.139 12.736 1.00 98.12 97 ALA A N 1
ATOM 726 C CA . ALA A 1 97 ? -3.123 0.799 11.636 1.00 98.12 97 ALA A CA 1
ATOM 727 C C . ALA A 1 97 ? -3.881 0.254 10.420 1.00 98.12 97 ALA A C 1
ATOM 729 O O . ALA A 1 97 ? -3.624 0.670 9.289 1.00 98.12 97 ALA A O 1
ATOM 730 N N . ALA A 1 98 ? -4.866 -0.615 10.652 1.00 98.44 98 ALA A N 1
ATOM 731 C CA . ALA A 1 98 ? -5.721 -1.140 9.598 1.00 98.44 98 ALA A CA 1
ATOM 732 C C . ALA A 1 98 ? -6.553 -0.056 8.917 1.00 98.44 98 ALA A C 1
ATOM 734 O O . ALA A 1 98 ? -6.600 -0.024 7.689 1.00 98.44 98 ALA A O 1
ATOM 735 N N . ARG A 1 99 ? -7.151 0.859 9.690 1.00 98.38 99 ARG A N 1
ATOM 736 C CA . ARG A 1 99 ? -7.914 1.992 9.157 1.00 98.38 99 ARG A CA 1
ATOM 737 C C . ARG A 1 99 ? -7.056 2.849 8.235 1.00 98.38 99 ARG A C 1
ATOM 739 O O . ARG A 1 99 ? -7.431 3.072 7.088 1.00 98.38 99 ARG A O 1
ATOM 746 N N . LEU A 1 100 ? -5.886 3.279 8.709 1.00 98.56 100 LEU A N 1
ATOM 747 C CA . LEU A 1 100 ? -4.952 4.077 7.915 1.00 98.56 100 LEU A CA 1
ATOM 748 C C . LEU A 1 100 ? -4.579 3.370 6.604 1.00 98.56 100 LEU A C 1
ATOM 750 O O . LEU A 1 100 ? -4.613 3.988 5.538 1.00 98.56 100 LEU A O 1
ATOM 754 N N . ALA A 1 101 ? -4.224 2.085 6.677 1.00 98.69 101 ALA A N 1
ATOM 755 C CA . ALA A 1 101 ? -3.796 1.313 5.517 1.00 98.69 101 ALA A CA 1
ATOM 756 C C . ALA A 1 101 ? -4.941 1.096 4.510 1.00 98.69 101 ALA A C 1
ATOM 758 O O . ALA A 1 101 ? -4.754 1.325 3.316 1.00 98.69 101 ALA A O 1
ATOM 759 N N . LEU A 1 102 ? -6.139 0.720 4.969 1.00 98.44 102 LEU A N 1
ATOM 760 C CA . LEU A 1 102 ? -7.309 0.524 4.106 1.00 98.44 102 LEU A CA 1
ATOM 761 C C . LEU A 1 102 ? -7.740 1.823 3.423 1.00 98.44 102 LEU A C 1
ATOM 763 O O . LEU A 1 102 ? -7.960 1.827 2.211 1.00 98.44 102 LEU A O 1
ATOM 767 N N . LEU A 1 103 ? -7.815 2.929 4.171 1.00 98.19 103 LEU A N 1
ATOM 768 C CA . LEU A 1 103 ? -8.149 4.230 3.597 1.00 98.19 103 LEU A CA 1
ATOM 769 C C . LEU A 1 103 ? -7.079 4.664 2.597 1.00 98.19 103 LEU A C 1
ATOM 771 O O . LEU A 1 103 ? -7.413 5.045 1.486 1.00 98.19 103 LEU A O 1
ATOM 775 N N . THR A 1 104 ? -5.794 4.523 2.915 1.00 98.44 104 THR A N 1
ATOM 776 C CA . THR A 1 104 ? -4.722 4.890 1.978 1.00 98.44 104 THR A CA 1
ATOM 777 C C . THR A 1 104 ? -4.766 4.062 0.687 1.00 98.44 104 THR A C 1
ATOM 779 O O . THR A 1 104 ? -4.518 4.601 -0.390 1.00 98.44 104 THR A O 1
ATOM 782 N N . ALA A 1 105 ? -5.095 2.772 0.776 1.00 98.12 105 ALA A N 1
ATOM 783 C CA . ALA A 1 105 ? -5.167 1.878 -0.376 1.00 98.12 105 ALA A CA 1
ATOM 784 C C . ALA A 1 105 ? -6.387 2.139 -1.280 1.00 98.12 105 ALA A C 1
ATOM 786 O O . ALA A 1 105 ? -6.270 2.031 -2.497 1.00 98.12 105 ALA A O 1
ATOM 787 N N . LEU A 1 106 ? -7.554 2.449 -0.702 1.00 97.38 106 LEU A N 1
ATOM 788 C CA . LEU A 1 106 ? -8.839 2.414 -1.422 1.00 97.38 106 LEU A CA 1
ATOM 789 C C . LEU A 1 106 ? -9.576 3.756 -1.473 1.00 97.38 106 LEU A C 1
ATOM 791 O O . LEU A 1 106 ? -10.416 3.962 -2.343 1.00 97.38 106 LEU A O 1
ATOM 795 N N . ALA A 1 107 ? -9.290 4.658 -0.540 1.00 96.50 107 ALA A N 1
ATOM 796 C CA . ALA A 1 107 ? -10.010 5.912 -0.352 1.00 96.50 107 ALA A CA 1
ATOM 797 C C . ALA A 1 107 ? -9.080 6.986 0.232 1.00 96.50 107 ALA A C 1
ATOM 799 O O . ALA A 1 107 ? -9.373 7.577 1.268 1.00 96.50 107 ALA A O 1
ATOM 800 N N . SER A 1 108 ? -7.921 7.219 -0.393 1.00 96.00 108 SER A N 1
ATOM 801 C CA . SER A 1 108 ? -6.855 8.058 0.185 1.00 96.00 108 SER A CA 1
ATOM 802 C C . SER A 1 108 ? -7.303 9.496 0.474 1.00 96.00 108 SER A C 1
ATOM 804 O O . SER A 1 108 ? -6.815 10.119 1.412 1.00 96.00 108 SER A O 1
ATOM 806 N N . TYR A 1 109 ? -8.297 9.992 -0.270 1.00 93.81 109 TYR A N 1
ATOM 807 C CA . TYR A 1 109 ? -8.970 11.275 -0.042 1.00 93.81 109 TYR A CA 1
ATOM 808 C C . TYR A 1 109 ? -9.743 11.346 1.286 1.00 93.81 109 TYR A C 1
ATOM 810 O O . TYR A 1 109 ? -10.073 12.434 1.747 1.00 93.81 109 TYR A O 1
ATOM 818 N N . GLN A 1 110 ? -10.043 10.199 1.897 1.00 95.44 110 GLN A N 1
ATOM 819 C CA . GLN A 1 110 ? -10.658 10.091 3.214 1.00 95.44 110 GLN A CA 1
ATOM 820 C C . GLN A 1 110 ? -9.622 9.972 4.338 1.00 95.44 110 GLN A C 1
ATOM 822 O O . GLN A 1 110 ? -10.032 9.854 5.484 1.00 95.44 110 GLN A O 1
ATOM 827 N N . VAL A 1 111 ? -8.312 10.001 4.087 1.00 96.50 111 VAL A N 1
ATOM 828 C CA . VAL A 1 111 ? -7.331 10.075 5.183 1.00 96.50 111 VAL A CA 1
ATOM 829 C C . VAL A 1 111 ? -7.320 11.499 5.742 1.00 96.50 111 VAL A C 1
ATOM 831 O O . VAL A 1 111 ? -7.006 12.448 5.027 1.00 96.50 111 VAL A O 1
ATOM 834 N N . ASP A 1 112 ? -7.661 11.647 7.021 1.00 96.06 112 ASP A N 1
ATOM 835 C CA . ASP A 1 112 ? -7.723 12.932 7.723 1.00 96.06 112 ASP A CA 1
ATOM 836 C C . ASP A 1 112 ? -6.798 12.994 8.949 1.00 96.06 112 ASP A C 1
ATOM 838 O O . ASP A 1 112 ? -6.081 12.045 9.283 1.00 96.06 112 ASP A O 1
ATOM 842 N N . GLU A 1 113 ? -6.805 14.146 9.625 1.00 97.25 113 GLU A N 1
ATOM 843 C CA . GLU A 1 113 ? -5.991 14.392 10.818 1.00 97.25 113 GLU A CA 1
ATOM 844 C C . GLU A 1 113 ? -6.305 13.407 11.951 1.00 97.25 113 GLU A C 1
ATOM 846 O O . GLU A 1 113 ? -5.392 12.957 12.644 1.00 97.25 113 GLU A O 1
ATOM 851 N N . GLU A 1 114 ? -7.572 13.024 12.116 1.00 96.50 114 GLU A N 1
ATOM 852 C CA . GLU A 1 114 ? -7.985 12.053 13.125 1.00 96.50 114 GLU A CA 1
ATOM 853 C C . GLU A 1 114 ? -7.397 10.668 12.854 1.00 96.50 114 GLU A C 1
ATOM 855 O O . GLU A 1 114 ? -6.782 10.085 13.748 1.00 96.50 114 GLU A O 1
ATOM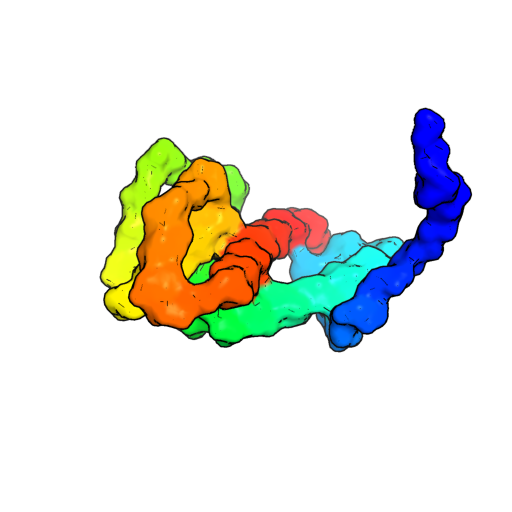 860 N N . THR A 1 115 ? -7.478 10.188 11.614 1.00 96.88 115 THR A N 1
ATOM 861 C CA . THR A 1 115 ? -6.891 8.905 11.202 1.00 96.88 115 THR A CA 1
ATOM 862 C C . THR A 1 115 ? -5.390 8.862 11.511 1.00 96.88 115 THR A C 1
ATOM 864 O O . THR A 1 115 ? -4.877 7.885 12.064 1.00 96.88 115 THR A O 1
ATOM 867 N N . VAL A 1 116 ? -4.670 9.949 11.209 1.00 97.19 116 VAL A N 1
ATOM 868 C CA . VAL A 1 116 ? -3.232 10.070 11.496 1.00 97.19 116 VAL A CA 1
ATOM 869 C C . VAL A 1 116 ? -2.962 10.137 13.002 1.00 97.19 116 VAL A C 1
ATOM 871 O O . VAL A 1 116 ? -2.032 9.495 13.500 1.00 97.19 116 VAL A O 1
ATOM 874 N N . ARG A 1 117 ? -3.764 10.899 13.751 1.00 96.88 117 ARG A N 1
ATOM 875 C CA . ARG A 1 117 ? -3.650 11.035 15.209 1.00 96.88 117 ARG A CA 1
ATOM 876 C C . ARG A 1 117 ? -3.833 9.687 15.901 1.00 96.88 117 ARG A C 1
ATOM 878 O O . ARG A 1 117 ? -3.015 9.329 16.745 1.00 96.88 117 ARG A O 1
ATOM 885 N N . GLU A 1 118 ? -4.871 8.937 15.551 1.00 95.75 118 GLU A N 1
ATOM 886 C CA . GLU A 1 118 ? -5.168 7.628 16.140 1.00 95.75 118 GLU A CA 1
ATOM 887 C C . GLU A 1 118 ? -4.055 6.613 15.902 1.00 95.75 118 GLU A C 1
ATOM 889 O O . GLU A 1 118 ? -3.667 5.905 16.832 1.00 95.75 118 GLU A O 1
ATOM 894 N N . PHE A 1 119 ? -3.501 6.583 14.687 1.00 96.31 119 PHE A N 1
ATOM 895 C CA . PHE A 1 119 ? -2.347 5.751 14.367 1.00 96.31 119 PHE A CA 1
ATOM 896 C C . PHE A 1 119 ? -1.159 6.076 15.283 1.00 96.31 119 PHE A C 1
ATOM 898 O O . PHE A 1 119 ? -0.576 5.194 15.913 1.00 96.31 119 PHE A O 1
ATOM 905 N N . ARG A 1 120 ? -0.837 7.364 15.440 1.00 94.62 120 ARG A N 1
ATOM 906 C CA . ARG A 1 120 ? 0.301 7.810 16.260 1.00 94.62 120 ARG A CA 1
ATOM 907 C C . ARG A 1 120 ? 0.102 7.595 17.760 1.00 94.62 120 ARG A C 1
ATOM 909 O O . ARG A 1 120 ? 1.074 7.334 18.465 1.00 94.62 120 ARG A O 1
ATOM 916 N N . LEU A 1 121 ? -1.133 7.657 18.262 1.00 93.50 121 LEU A N 1
ATOM 917 C CA . LEU A 1 121 ? -1.439 7.410 19.679 1.00 93.50 121 LEU A CA 1
ATOM 918 C C . LEU A 1 121 ? -1.110 5.979 20.136 1.00 93.50 121 LEU A C 1
ATOM 920 O O . LEU A 1 121 ? -1.005 5.737 21.336 1.00 93.50 121 LEU A O 1
ATOM 924 N N . ARG A 1 122 ? -0.887 5.044 19.204 1.00 90.94 122 ARG A N 1
ATOM 925 C CA . ARG A 1 122 ? -0.447 3.667 19.488 1.00 90.94 122 ARG A CA 1
ATOM 926 C C . ARG A 1 122 ? 1.063 3.495 19.614 1.00 90.94 122 ARG A C 1
ATOM 928 O O . ARG A 1 122 ? 1.540 2.370 19.687 1.00 90.94 122 ARG A O 1
ATOM 935 N N . GLY A 1 123 ? 1.814 4.594 19.659 1.00 87.38 123 GLY A N 1
ATOM 936 C CA . GLY A 1 123 ? 3.272 4.564 19.776 1.00 87.38 123 GLY A CA 1
ATOM 937 C C . GLY A 1 123 ? 3.998 4.434 18.437 1.00 87.38 123 GLY A C 1
ATOM 938 O O . GLY A 1 123 ? 5.221 4.336 18.431 1.00 87.38 123 GLY A O 1
ATOM 939 N N . HIS A 1 124 ? 3.273 4.484 17.314 1.00 91.38 124 HIS A N 1
ATOM 940 C CA . HIS A 1 124 ? 3.876 4.529 15.987 1.00 91.38 124 HIS A CA 1
ATOM 941 C C . HIS A 1 124 ? 4.571 5.871 15.729 1.00 91.38 124 HIS A C 1
ATOM 943 O O . HIS A 1 124 ? 4.046 6.958 16.005 1.00 91.38 124 HIS A O 1
ATOM 949 N N . SER A 1 125 ? 5.767 5.788 15.159 1.00 94.19 125 SER A N 1
ATOM 950 C CA . SER A 1 125 ? 6.573 6.929 14.751 1.00 94.19 125 SER A CA 1
ATOM 951 C C . SER A 1 125 ? 6.070 7.552 13.441 1.00 94.19 125 SER A C 1
ATOM 953 O O . SER A 1 125 ? 5.234 7.000 12.724 1.00 94.19 125 SER A O 1
ATOM 955 N N . ALA A 1 126 ? 6.610 8.722 13.086 1.00 94.25 126 ALA A N 1
ATOM 956 C CA . ALA A 1 126 ? 6.366 9.312 11.769 1.00 94.25 126 ALA A CA 1
ATOM 957 C C . ALA A 1 126 ? 6.934 8.447 10.627 1.00 94.25 126 ALA A C 1
ATOM 959 O O . ALA A 1 126 ? 6.384 8.455 9.529 1.00 94.25 126 ALA A O 1
ATOM 960 N N . ALA A 1 127 ? 8.006 7.692 10.887 1.00 96.88 127 ALA A N 1
ATOM 961 C CA . ALA A 1 127 ? 8.555 6.752 9.918 1.00 96.88 127 ALA A CA 1
ATOM 962 C C . ALA A 1 127 ? 7.583 5.590 9.673 1.00 96.88 127 ALA A C 1
ATOM 964 O O . ALA A 1 127 ? 7.323 5.269 8.521 1.00 96.88 127 ALA A O 1
ATOM 965 N N . ASP A 1 128 ? 6.962 5.052 10.728 1.00 97.75 128 ASP A N 1
ATOM 966 C CA . ASP A 1 128 ? 5.966 3.977 10.603 1.00 97.75 128 ASP A CA 1
ATOM 967 C C . ASP A 1 128 ? 4.732 4.434 9.816 1.00 97.75 128 ASP A C 1
ATOM 969 O O . ASP A 1 128 ? 4.178 3.673 9.030 1.00 97.75 128 ASP A O 1
ATOM 973 N N . LEU A 1 129 ? 4.320 5.696 9.983 1.00 97.75 129 LEU A N 1
ATOM 974 C CA . LEU A 1 129 ? 3.227 6.290 9.209 1.00 97.75 129 LEU A CA 1
ATOM 975 C C . LEU A 1 129 ? 3.553 6.315 7.708 1.00 97.75 129 LEU A C 1
ATOM 977 O O . LEU A 1 129 ? 2.716 5.938 6.888 1.00 97.75 129 LEU A O 1
ATOM 981 N N . ILE A 1 130 ? 4.769 6.745 7.352 1.00 98.06 130 ILE A N 1
ATOM 982 C CA . ILE A 1 130 ? 5.236 6.769 5.960 1.00 98.06 130 ILE A CA 1
ATOM 983 C C . ILE A 1 130 ? 5.353 5.343 5.420 1.00 98.06 130 ILE A C 1
ATOM 985 O O . ILE A 1 130 ? 4.862 5.080 4.327 1.00 98.06 130 ILE A O 1
ATOM 989 N N . ASP A 1 131 ? 5.946 4.425 6.183 1.00 98.50 131 ASP A N 1
ATOM 990 C CA . ASP A 1 131 ? 6.118 3.024 5.796 1.00 98.50 131 ASP A CA 1
ATOM 991 C C . ASP A 1 131 ? 4.760 2.336 5.554 1.00 98.50 131 ASP A C 1
ATOM 993 O O . ASP A 1 131 ? 4.572 1.678 4.526 1.00 98.50 131 ASP A O 1
ATOM 997 N N . ALA A 1 132 ? 3.778 2.550 6.437 1.00 98.56 132 ALA A N 1
ATOM 998 C CA . ALA A 1 132 ? 2.421 2.027 6.293 1.00 98.56 132 ALA A CA 1
ATOM 999 C C . ALA A 1 132 ? 1.701 2.602 5.064 1.00 98.56 132 ALA A C 1
ATOM 1001 O O . ALA A 1 132 ? 1.118 1.849 4.280 1.00 98.56 132 ALA A O 1
ATOM 1002 N N . ALA A 1 133 ? 1.750 3.924 4.871 1.00 98.44 133 ALA A N 1
ATOM 1003 C CA . ALA A 1 133 ? 1.099 4.579 3.739 1.00 98.44 133 ALA A CA 1
ATOM 1004 C C . ALA A 1 133 ? 1.748 4.191 2.400 1.00 98.44 133 ALA A C 1
ATOM 1006 O O . ALA A 1 133 ? 1.052 3.929 1.412 1.00 98.44 133 ALA A O 1
ATOM 1007 N N . ALA A 1 134 ? 3.079 4.106 2.372 1.00 98.38 134 ALA A N 1
ATOM 1008 C CA . ALA A 1 134 ? 3.844 3.670 1.215 1.00 98.38 134 ALA A CA 1
ATOM 1009 C C . ALA A 1 134 ? 3.495 2.226 0.840 1.00 98.38 134 ALA A C 1
ATOM 1011 O O . ALA A 1 134 ? 3.145 1.964 -0.307 1.00 98.38 134 ALA A O 1
ATOM 1012 N N . TRP A 1 135 ? 3.493 1.304 1.807 1.00 98.75 135 TRP A N 1
ATOM 1013 C CA . TRP A 1 135 ? 3.091 -0.080 1.564 1.00 98.75 135 TRP A CA 1
ATOM 1014 C C . TRP A 1 135 ? 1.637 -0.190 1.086 1.00 98.75 135 TRP A C 1
ATOM 1016 O O . TRP A 1 135 ? 1.366 -0.877 0.101 1.00 98.75 135 TRP A O 1
ATOM 1026 N N . ALA A 1 136 ? 0.697 0.503 1.732 1.00 98.69 136 ALA A N 1
ATOM 1027 C CA . ALA A 1 136 ? -0.727 0.408 1.412 1.00 98.69 136 ALA A CA 1
ATOM 1028 C C . ALA A 1 136 ? -1.059 0.936 0.006 1.00 98.69 136 ALA A C 1
ATOM 1030 O O . ALA A 1 136 ? -1.673 0.229 -0.797 1.00 98.69 136 ALA A O 1
ATOM 1031 N N . SER A 1 137 ? -0.607 2.153 -0.314 1.00 98.19 137 SER A N 1
ATOM 1032 C CA . SER A 1 137 ? -0.803 2.754 -1.642 1.00 98.19 137 SER A CA 1
ATOM 1033 C C . SER A 1 137 ? -0.144 1.918 -2.739 1.00 98.19 137 SER A C 1
ATOM 1035 O O . SER A 1 137 ? -0.725 1.699 -3.804 1.00 98.19 137 SER A O 1
ATOM 1037 N N . PHE A 1 138 ? 1.041 1.374 -2.461 1.00 97.31 138 PHE A N 1
ATOM 1038 C CA . PHE A 1 138 ? 1.741 0.524 -3.404 1.00 97.31 138 PHE A CA 1
ATOM 1039 C C . PHE A 1 138 ? 1.060 -0.825 -3.622 1.00 97.31 138 PHE A C 1
ATOM 1041 O O . PHE A 1 138 ? 0.997 -1.308 -4.750 1.00 97.31 138 PHE A O 1
ATOM 1048 N N . THR A 1 139 ? 0.504 -1.425 -2.569 1.00 97.56 139 THR A N 1
ATOM 1049 C CA . THR A 1 139 ? -0.246 -2.684 -2.672 1.00 97.56 139 THR A CA 1
ATOM 1050 C C . THR A 1 139 ? -1.475 -2.507 -3.570 1.00 97.56 139 THR A C 1
ATOM 1052 O O . THR A 1 139 ? -1.756 -3.368 -4.407 1.00 97.56 139 THR A O 1
ATOM 1055 N N . ALA A 1 140 ? -2.159 -1.361 -3.483 1.00 97.00 140 ALA A N 1
ATOM 1056 C CA . ALA A 1 140 ? -3.240 -1.013 -4.405 1.00 97.00 140 ALA A CA 1
ATOM 1057 C C . ALA A 1 140 ? -2.735 -0.805 -5.846 1.00 97.00 140 ALA A C 1
ATOM 1059 O O . ALA A 1 140 ? -3.300 -1.367 -6.785 1.00 97.00 140 ALA A O 1
ATOM 1060 N N . ALA A 1 141 ? -1.633 -0.074 -6.040 1.00 94.75 141 ALA A N 1
ATOM 1061 C CA . ALA A 1 141 ? -1.041 0.129 -7.366 1.00 94.75 141 ALA A CA 1
ATOM 1062 C C . ALA A 1 141 ? -0.610 -1.194 -8.026 1.00 94.75 141 ALA A C 1
ATOM 1064 O O . ALA A 1 141 ? -0.864 -1.415 -9.211 1.00 94.75 141 ALA A O 1
ATOM 1065 N N . ARG A 1 142 ? -0.017 -2.107 -7.249 1.00 93.31 142 ARG A N 1
ATOM 1066 C CA . ARG A 1 142 ? 0.341 -3.470 -7.662 1.00 93.31 142 ARG A CA 1
ATOM 1067 C C . ARG A 1 142 ? -0.887 -4.262 -8.110 1.00 93.31 142 ARG A C 1
ATOM 1069 O O . ARG A 1 142 ? -0.840 -4.915 -9.152 1.00 93.31 142 ARG A O 1
ATOM 1076 N N . ARG A 1 143 ? -2.003 -4.156 -7.377 1.00 94.06 143 ARG A N 1
ATOM 1077 C CA . ARG A 1 143 ? -3.270 -4.811 -7.735 1.00 94.06 143 ARG A CA 1
ATOM 1078 C C . ARG A 1 143 ? -3.776 -4.375 -9.110 1.00 94.06 143 ARG A C 1
ATOM 1080 O O . ARG A 1 143 ? -4.164 -5.241 -9.893 1.00 94.06 143 ARG A O 1
ATOM 1087 N N . VAL A 1 144 ? -3.748 -3.069 -9.384 1.00 92.19 144 VAL A N 1
ATOM 1088 C CA . VAL A 1 144 ? -4.156 -2.479 -10.672 1.00 92.19 144 VAL A CA 1
ATOM 1089 C C . VAL A 1 144 ? -3.187 -2.875 -11.785 1.00 92.19 144 VAL A C 1
ATOM 1091 O O . VAL A 1 144 ? -3.615 -3.318 -12.847 1.00 92.19 144 VAL A O 1
ATOM 1094 N N . GLY A 1 145 ? -1.876 -2.784 -11.538 1.00 88.88 145 GLY A N 1
ATOM 1095 C CA . GLY A 1 145 ? -0.851 -3.179 -12.508 1.00 88.88 145 GLY A CA 1
ATOM 1096 C C . GLY A 1 145 ? -0.980 -4.640 -12.950 1.00 88.88 145 GLY A C 1
ATOM 1097 O O . GLY A 1 145 ? -0.810 -4.947 -14.129 1.00 88.88 145 GLY A O 1
ATOM 1098 N N . GLY A 1 146 ? -1.373 -5.527 -12.030 1.00 87.69 146 GLY A N 1
ATOM 1099 C CA . GLY A 1 146 ? -1.612 -6.940 -12.319 1.00 87.69 146 GLY A CA 1
ATOM 1100 C C . GLY A 1 146 ? -2.784 -7.219 -13.271 1.00 87.69 146 GLY A C 1
ATOM 1101 O O . GLY A 1 146 ? -2.838 -8.300 -13.850 1.00 87.69 146 GLY A O 1
ATOM 1102 N N . TRP A 1 147 ? -3.710 -6.276 -13.487 1.00 87.31 147 TRP A N 1
ATOM 1103 C CA . TRP A 1 147 ? -4.809 -6.450 -14.454 1.00 87.31 147 TRP A CA 1
ATOM 1104 C C . TRP A 1 147 ? -4.345 -6.436 -15.912 1.00 87.31 147 TRP A C 1
ATOM 1106 O O . TRP A 1 147 ? -5.068 -6.904 -16.787 1.00 87.31 147 TRP A O 1
ATOM 1116 N N . HIS A 1 148 ? -3.155 -5.898 -16.176 1.00 81.38 148 HIS A N 1
ATOM 1117 C CA . HIS A 1 148 ? -2.606 -5.735 -17.522 1.00 81.38 148 HIS A CA 1
ATOM 1118 C C . HIS A 1 148 ? -1.582 -6.810 -17.894 1.00 81.38 148 HIS A C 1
ATOM 1120 O O . HIS A 1 148 ? -0.882 -6.676 -18.899 1.00 81.38 148 HIS A O 1
ATOM 1126 N N . LEU A 1 149 ? -1.475 -7.872 -17.095 1.00 78.88 149 LEU A N 1
ATOM 1127 C CA . LEU A 1 149 ? -0.653 -9.017 -17.455 1.00 78.88 149 LEU A CA 1
ATOM 1128 C C . LEU A 1 149 ? -1.338 -9.786 -18.593 1.00 78.88 149 LEU A C 1
ATOM 1130 O O . LEU A 1 149 ? -2.540 -10.049 -18.502 1.00 78.88 149 LEU A O 1
ATOM 1134 N N . PRO A 1 150 ? -0.609 -10.143 -19.664 1.00 64.12 150 PRO A N 1
ATOM 1135 C CA . PRO A 1 150 ? -1.132 -11.079 -20.648 1.00 64.12 150 PRO A CA 1
ATOM 1136 C C . PRO A 1 150 ? -1.459 -12.411 -19.956 1.00 64.12 150 PRO A C 1
ATOM 1138 O O . PRO A 1 150 ? -0.707 -12.852 -19.084 1.00 64.12 150 PRO A O 1
ATOM 1141 N N . ALA A 1 151 ? -2.604 -12.992 -20.322 1.00 59.41 151 ALA A N 1
ATOM 1142 C CA . ALA A 1 151 ? -3.059 -14.294 -19.836 1.00 59.41 151 ALA A CA 1
ATOM 1143 C C . ALA A 1 151 ? -2.131 -15.435 -20.277 1.00 59.41 151 ALA A C 1
ATOM 1145 O O . ALA A 1 151 ? -1.563 -15.334 -21.391 1.00 59.41 151 ALA A O 1
#

Sequence (151 aa):
MLSASLREIREPGRSLPLLPDAPLPPDAGWAVGNPTVASAVARSYAAFEAAGERALSPAVRALVRQRLDGWRGEETGLSREWCEDLIAALPEPDRAAARLALLTALASYQVDEETVREFRLRGHSAADLIDAAAWASFTAARRVGGWHLPA

Organism: NCBI:txid1076124

Radius of gyration: 17.65 Å; chains: 1; bounding box: 41×46×42 Å

=== Feature glossary ===
A reading guide for the features in this record.

Start from the sequence.

  · This is the polypeptide sequence — one letter per residue, N-terminus first. Length ranges from a few dozen residues for small domains to over a thousand for large multi-domain proteins.

Fold it, and you get atomic coordinates and the backbone conformation that goes with them.

  · Structure coordinates are given as an mmCIF _atom_site loop: one row per atom with element, residue name, chain id, sequence number, and x/y/z position in Å. Only the four main-chain atoms per residue are included here; side chains are omitted to keep the record compact.

  · Backbone dihedral angles. Every residue except chain termini has a φ (preceding-C → N → Cα → C) and a ψ (N → Cα → C → next-N). They are reported in degrees following the IUPAC sign convention. Secondary structure is essentially a statement about which (φ, ψ) basin each residue occupies.

  · The SS8 string is DSSP's per-residue secondary-structure call. α-helix (H) means an i→i+4 H-bond ladder; β-strand (E) means the residue participates in a β-sheet; 3₁₀ (G) and π (I) are tighter and wider helices; T/S are turns/bends; '-' is loop.

  · SS3 is a coarse helix/strand/coil call (letters a/b/c) made by the P-SEA algorithm from inter-Cα distances and dihedrals. It is less detailed than DSSP but needs only Cα positions.

Summarize the fold with a handful of shape descriptors and a per-residue structural alphabet.

  · Radius of gyration (Rg) is the root-mean-square distance of Cα atoms from their centroid — a single number for overall size and compactness. A globular domain of N residues has Rg ≈ 2.2·N^0.38 Å; an extended or disordered chain has a much larger Rg. The Cα contact count is the number of residue pairs whose Cα atoms are within 8 Å and are more than four positions apart in sequence — a standard proxy for tertiary packing density. The bounding box is the smallest axis-aligned box enclosing all Cα atoms.

  · The Foldseek 3Di string encodes local tertiary geometry as a 20-letter alphabet — one character per residue — derived from the relative positions of nearby Cα atoms. Unlike the amino-acid sequence, 3Di is a direct function of the 3D structure, so two proteins with the same fold have similar 3Di strings even at low sequence identity.

  · Solvent-accessible surface area (SASA) is the area in Å² traced out by the centre of a 1.4 Å probe sphere (a water molecule) rolled over the protein's van der Waals surface (Shrake–Rupley / Lee–Richards construction). Buried residues have near-zero SASA; fully exposed residues can exceed 200 Å². The total SASA scales roughly with the number of surface residues.

Ask how reliable t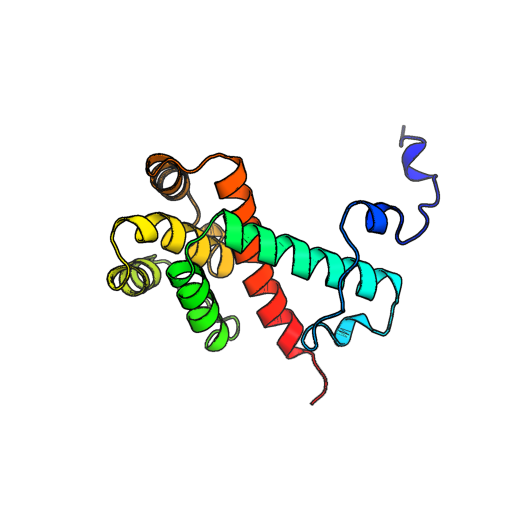he model is.

  · pLDDT (predicted Local Distance Difference Test) is AlphaFold's per-residue confidence score, ranging from 0 to 100. Values above 90 indicate high confidence (typically well-packed cores); 70–90 is confident; 50–70 low confidence; below 50 usually means the region is disordered or the prediction is unreliable there. AlphaFold stores pLDDT in the mmCIF B-factor column.

  · B-factor (Debye–Waller factor) reflects atomic displacement in the crystal lattice. It is an experimental observable (units Å²), not a prediction; low values mean the atom is pinned down, high values mean it moves or is heterogeneous across the crystal.

  · Predicted Aligned Error (PAE) is an AlphaFold confidence matrix: entry (i, j) is the expected error in the position of residue j, in ångströms, when the prediction is superimposed on the true structure at residue i. Low PAE within a block of residues means that block is internally rigid and well-predicted; high PAE between two blocks means their relative placement is uncertain even if each block individually is confident.

Place it in context: what it resembles, what it is annotated as, and how it looks.

  · Nearest PDB neighbors are the top structural matches found by Foldseek when searching this structure against the entire Protein Data Bank. Each hit reports a TM-score (0 to 1; >0.5 almost always implies the same fold) and an E-value. These are *structural* homologs — they may share no detectable sequence similarity.

  · Functional annotations link the protein to curated databases. InterPro entries identify conserved domains and families by matching the sequence against member-database signatures (Pfam, PROSITE, CDD, …). Gene Ontology (GO) terms describe molecular function, biological process, and cellular component in a controlled vocabulary. CATH places the structure in a hierarchical fold classification (Class/Architecture/Topology/Homologous-superfamily). The organism is the source species.

  · Three diagnostic plots accompany the record. The Cα contact map visualizes the tertiary structure as a 2D adjacency matrix (8 Å cutoff, sequence-local contacts suppressed). The Ramachandran plot shows the distribution of backbone (φ, ψ) torsions, with points in the α and β basins reflecting secondary structure content. The PAE plot shows AlphaFold's inter-residue confidence as a color matrix.

  · Six rendered views show the 3D structure from the faces of a cube — i.e. along ±x, ±y, ±z. Rendering representation is drawn randomly per protein from cartoon (secondary-structure ribbons), sticks (backbone bonds), or molecular surface; coloring is either N→C rainbow (blue at the N-terminus through red at the C-terminus) or one color per chain.